Protein AF-A0A8T5ZAJ8-F1 (afdb_monomer_lite)

pLDDT: mean 81.07, std 6.97, range [62.81, 90.38]

Structure (mmCIF, N/CA/C/O backbone):
data_AF-A0A8T5ZAJ8-F1
#
_entry.id   AF-A0A8T5ZAJ8-F1
#
loop_
_atom_site.group_PDB
_atom_site.id
_atom_site.type_symbol
_atom_site.label_atom_id
_atom_site.label_alt_id
_atom_site.label_comp_id
_atom_site.label_asym_id
_atom_site.label_entity_id
_atom_site.label_seq_id
_atom_site.pdbx_PDB_ins_code
_atom_site.Cartn_x
_atom_site.Cartn_y
_atom_site.Cartn_z
_atom_site.occupancy
_atom_site.B_iso_or_equiv
_atom_site.auth_seq_id
_atom_site.auth_comp_id
_atom_site.auth_asym_id
_atom_site.auth_atom_id
_atom_site.pdbx_PDB_model_num
ATOM 1 N N . TRP A 1 1 ? 5.030 2.657 3.235 1.00 64.69 1 TRP A N 1
ATOM 2 C CA . TRP A 1 1 ? 3.780 1.971 3.643 1.00 64.69 1 TRP A CA 1
ATOM 3 C C . TRP A 1 1 ? 2.865 2.836 4.510 1.00 64.69 1 TRP A C 1
ATOM 5 O O . TRP A 1 1 ? 1.663 2.767 4.301 1.00 64.69 1 TRP A O 1
ATOM 15 N N . GLN A 1 2 ? 3.383 3.692 5.409 1.00 68.25 2 GLN A N 1
ATOM 16 C CA . GLN A 1 2 ? 2.552 4.582 6.247 1.00 68.25 2 GLN A CA 1
ATOM 17 C C . GLN A 1 2 ? 1.514 5.406 5.456 1.00 68.25 2 GLN A C 1
ATOM 19 O O . GLN A 1 2 ? 0.377 5.525 5.898 1.00 68.25 2 GLN A O 1
ATOM 24 N N . ALA A 1 3 ? 1.868 5.899 4.261 1.00 75.62 3 ALA A N 1
ATOM 25 C CA . ALA A 1 3 ? 0.947 6.642 3.394 1.00 75.62 3 ALA A CA 1
ATOM 26 C C . ALA A 1 3 ? -0.246 5.803 2.890 1.00 75.62 3 ALA A C 1
ATOM 28 O O . ALA A 1 3 ? -1.364 6.302 2.824 1.00 75.62 3 ALA A O 1
ATOM 29 N N . ILE A 1 4 ? -0.024 4.521 2.575 1.00 72.75 4 ILE A N 1
ATOM 30 C CA . ILE A 1 4 ? -1.075 3.607 2.098 1.00 72.75 4 ILE A CA 1
ATOM 31 C C . ILE A 1 4 ? -1.966 3.177 3.270 1.00 72.75 4 ILE A C 1
ATOM 33 O O . ILE A 1 4 ? -3.181 3.107 3.123 1.00 72.75 4 ILE A O 1
ATOM 37 N N . THR A 1 5 ? -1.386 2.982 4.458 1.00 71.94 5 THR A N 1
ATOM 38 C CA . THR A 1 5 ? -2.130 2.660 5.687 1.00 71.94 5 THR A CA 1
ATOM 39 C C . THR A 1 5 ? -3.073 3.782 6.136 1.00 71.94 5 THR A C 1
ATOM 41 O O . THR A 1 5 ? -4.082 3.503 6.774 1.00 71.94 5 THR A O 1
ATOM 44 N N . LEU A 1 6 ? -2.778 5.043 5.802 1.00 79.44 6 LEU A N 1
ATOM 45 C CA . LEU A 1 6 ? -3.648 6.191 6.097 1.00 79.44 6 LEU A CA 1
ATOM 46 C C . LEU A 1 6 ? -4.779 6.396 5.071 1.00 79.44 6 LEU A C 1
ATOM 48 O O . LEU A 1 6 ? -5.610 7.290 5.240 1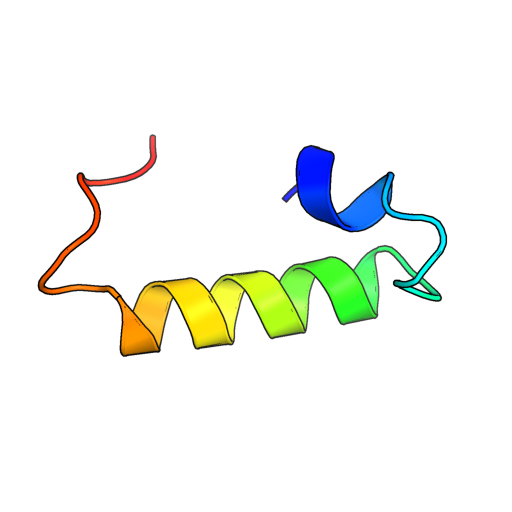.00 79.44 6 LEU A O 1
ATOM 52 N N . SER A 1 7 ? -4.831 5.591 4.006 1.00 76.44 7 SER A N 1
ATOM 53 C CA . SER A 1 7 ? -5.878 5.684 2.992 1.00 76.44 7 SER A CA 1
ATOM 54 C C . SER A 1 7 ? -7.199 5.126 3.520 1.00 76.44 7 SER A C 1
ATOM 56 O O . SER A 1 7 ? -7.281 3.962 3.898 1.00 76.44 7 SER A O 1
ATOM 58 N N . LYS A 1 8 ? -8.278 5.919 3.451 1.00 79.00 8 LYS A N 1
ATOM 59 C CA . LYS A 1 8 ? -9.648 5.490 3.815 1.00 79.00 8 LYS A CA 1
ATOM 60 C C . LYS A 1 8 ? -10.167 4.288 3.014 1.00 79.00 8 LYS A C 1
ATOM 62 O O . LYS A 1 8 ? -11.171 3.699 3.395 1.00 79.00 8 LYS A O 1
ATOM 67 N N . THR A 1 9 ? -9.522 3.965 1.895 1.00 83.69 9 THR A N 1
ATOM 68 C CA . THR A 1 9 ? -9.881 2.830 1.028 1.00 83.69 9 THR A CA 1
ATOM 69 C C . THR A 1 9 ? -9.176 1.536 1.426 1.00 83.69 9 THR A C 1
ATOM 71 O O . THR A 1 9 ? -9.544 0.472 0.936 1.00 83.69 9 THR A O 1
ATOM 74 N N . VAL A 1 10 ? -8.183 1.605 2.318 1.00 80.69 10 VAL A N 1
ATOM 75 C CA . VAL A 1 10 ? -7.392 0.449 2.731 1.00 80.69 10 VAL A CA 1
ATOM 76 C C . VAL A 1 10 ? -7.821 0.032 4.140 1.00 80.69 10 VAL A C 1
ATOM 78 O O . VAL A 1 10 ? -7.672 0.805 5.084 1.00 80.69 10 VAL A O 1
ATOM 81 N N . PRO A 1 11 ? -8.366 -1.184 4.310 1.00 82.25 11 PRO A N 1
ATOM 82 C CA . PRO A 1 11 ? -9.048 -1.577 5.543 1.00 82.25 11 PRO A CA 1
ATOM 83 C C . PRO A 1 11 ? -8.102 -1.866 6.718 1.00 82.25 11 PRO A C 1
ATOM 85 O O . PRO A 1 11 ? -8.552 -1.915 7.860 1.00 82.25 11 PRO A O 1
ATOM 88 N N . SER A 1 12 ? -6.805 -2.086 6.474 1.00 81.62 12 SER A N 1
ATOM 89 C CA . SER A 1 12 ? -5.836 -2.372 7.537 1.00 81.62 12 SER A CA 1
ATOM 90 C C . SER A 1 12 ? -4.384 -2.130 7.115 1.00 81.62 12 SER A C 1
ATOM 92 O O . SER A 1 12 ? -4.037 -2.136 5.933 1.00 81.62 12 SER A O 1
ATOM 94 N N . ALA A 1 13 ? -3.498 -1.998 8.106 1.00 82.19 13 ALA A N 1
ATOM 95 C CA . ALA A 1 13 ? -2.055 -1.883 7.890 1.00 82.19 13 ALA A CA 1
ATOM 96 C C . A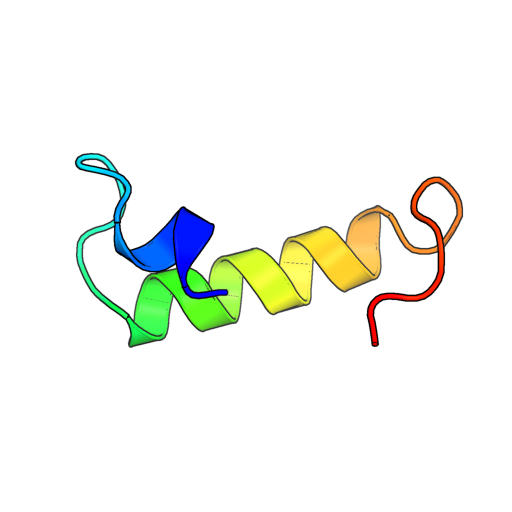LA A 1 13 ? -1.433 -3.136 7.245 1.00 82.19 13 ALA A C 1
ATOM 98 O O . ALA A 1 13 ? -0.455 -3.025 6.509 1.00 82.19 13 ALA A O 1
ATOM 99 N N . SER A 1 14 ? -2.002 -4.321 7.492 1.00 85.00 14 SER A N 1
ATOM 100 C CA . SER A 1 14 ? -1.558 -5.566 6.859 1.00 85.00 14 SER A CA 1
ATOM 101 C C . SER A 1 14 ? -1.883 -5.586 5.366 1.00 85.00 14 SER A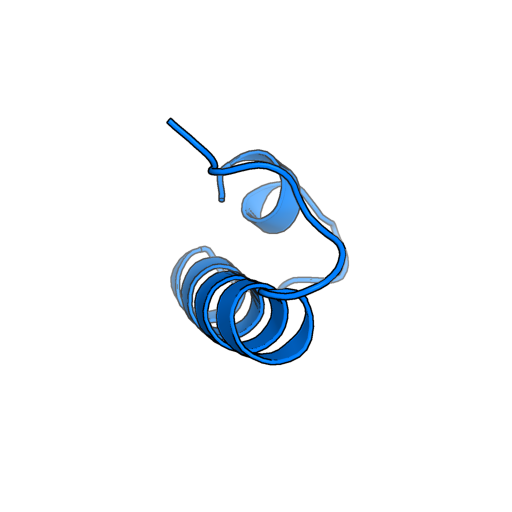 C 1
ATOM 103 O O . SER A 1 14 ? -1.012 -5.912 4.562 1.00 85.00 14 SER A O 1
ATOM 105 N N . VAL A 1 15 ? -3.090 -5.149 4.986 1.00 84.25 15 VAL A N 1
ATOM 106 C CA . VAL A 1 15 ? -3.490 -5.008 3.577 1.00 84.25 15 VAL A CA 1
ATOM 107 C C . VAL A 1 15 ? -2.685 -3.899 2.891 1.00 84.25 15 VAL A C 1
ATOM 109 O O . VAL A 1 15 ? -2.2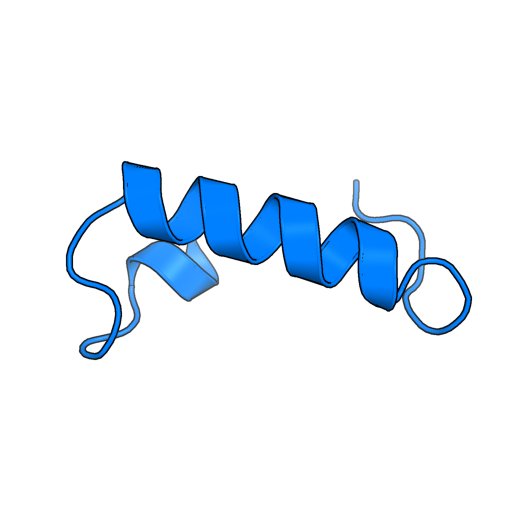31 -4.080 1.767 1.00 84.25 15 VAL A O 1
ATOM 112 N N . ALA A 1 16 ? -2.399 -2.794 3.585 1.00 85.31 16 ALA A N 1
ATOM 113 C CA . ALA A 1 16 ? -1.536 -1.730 3.067 1.00 85.31 16 ALA A CA 1
ATOM 114 C C . ALA A 1 16 ? -0.112 -2.211 2.746 1.00 85.31 16 ALA A C 1
ATOM 116 O O . ALA A 1 16 ? 0.482 -1.763 1.764 1.00 85.31 16 ALA A O 1
ATOM 117 N N . LYS A 1 17 ? 0.442 -3.109 3.571 1.00 84.62 17 LYS A N 1
ATOM 118 C CA . LYS A 1 17 ? 1.768 -3.686 3.334 1.00 84.62 17 LYS A CA 1
ATOM 119 C C . LYS A 1 17 ? 1.762 -4.626 2.127 1.00 84.62 17 LYS A C 1
ATOM 121 O O . LYS A 1 17 ? 2.639 -4.490 1.287 1.00 84.62 17 LYS A O 1
ATOM 126 N N . ALA A 1 18 ? 0.767 -5.508 2.019 1.00 88.56 18 ALA A N 1
ATOM 127 C CA . ALA A 1 18 ? 0.638 -6.416 0.877 1.00 88.56 18 ALA A CA 1
ATOM 128 C C . ALA A 1 18 ? 0.528 -5.647 -0.452 1.00 88.56 18 ALA A C 1
ATOM 130 O O . ALA A 1 18 ? 1.291 -5.903 -1.377 1.00 88.56 18 ALA A O 1
ATOM 131 N N . ILE A 1 19 ? -0.327 -4.617 -0.497 1.00 87.25 19 ILE A N 1
ATOM 132 C CA . ILE A 1 19 ? -0.472 -3.745 -1.672 1.00 87.25 19 ILE A CA 1
ATOM 133 C C . ILE A 1 19 ? 0.839 -3.016 -1.989 1.00 87.25 19 ILE A C 1
ATOM 135 O O . ILE A 1 19 ? 1.192 -2.877 -3.156 1.00 87.25 19 ILE A O 1
ATOM 139 N N . LEU A 1 20 ? 1.575 -2.538 -0.976 1.00 86.75 20 LEU A N 1
ATOM 140 C CA . LEU A 1 20 ? 2.869 -1.902 -1.223 1.00 86.75 20 LEU A CA 1
ATOM 141 C C . LEU A 1 20 ? 3.864 -2.881 -1.841 1.00 86.75 20 LEU A C 1
ATOM 143 O O . LEU A 1 20 ? 4.546 -2.494 -2.779 1.00 86.75 20 LEU A O 1
ATOM 147 N N . ASP A 1 21 ? 3.956 -4.102 -1.316 1.00 85.88 21 ASP A N 1
ATOM 148 C CA . ASP A 1 21 ? 4.898 -5.107 -1.810 1.00 85.88 21 ASP A CA 1
ATOM 149 C C . ASP A 1 21 ? 4.583 -5.464 -3.283 1.00 85.88 21 ASP A C 1
ATOM 151 O O . ASP A 1 21 ? 5.490 -5.470 -4.119 1.00 85.88 21 ASP A O 1
ATOM 155 N N . GLU A 1 22 ? 3.300 -5.624 -3.638 1.00 90.25 22 GLU A N 1
ATOM 156 C CA . GLU A 1 22 ? 2.846 -5.846 -5.024 1.00 90.25 22 GLU A CA 1
ATOM 157 C C . GLU A 1 22 ? 3.136 -4.652 -5.947 1.00 90.25 22 GLU A C 1
ATOM 159 O O . GLU A 1 22 ? 3.640 -4.817 -7.061 1.00 90.25 22 GLU A O 1
ATOM 164 N N . LEU A 1 23 ? 2.859 -3.428 -5.487 1.00 87.56 23 LEU A N 1
ATOM 165 C CA . LEU A 1 23 ? 3.157 -2.216 -6.251 1.00 87.56 23 LEU A CA 1
ATOM 166 C C . LEU A 1 23 ? 4.660 -2.028 -6.443 1.00 87.56 23 LEU A C 1
ATOM 168 O O . LEU A 1 23 ? 5.080 -1.576 -7.508 1.00 87.56 23 LEU A O 1
ATOM 172 N N . LEU A 1 24 ? 5.464 -2.373 -5.441 1.00 85.62 24 LEU A N 1
ATOM 173 C CA . LEU A 1 24 ? 6.913 -2.263 -5.502 1.00 85.62 24 LEU A CA 1
ATOM 174 C C . LEU A 1 24 ? 7.476 -3.255 -6.514 1.00 85.62 24 LEU A C 1
ATOM 176 O O . LEU A 1 24 ? 8.355 -2.879 -7.279 1.00 85.62 24 LEU A O 1
ATOM 180 N N . GLU A 1 25 ? 6.930 -4.472 -6.583 1.00 88.19 25 GLU A N 1
ATOM 181 C CA . GLU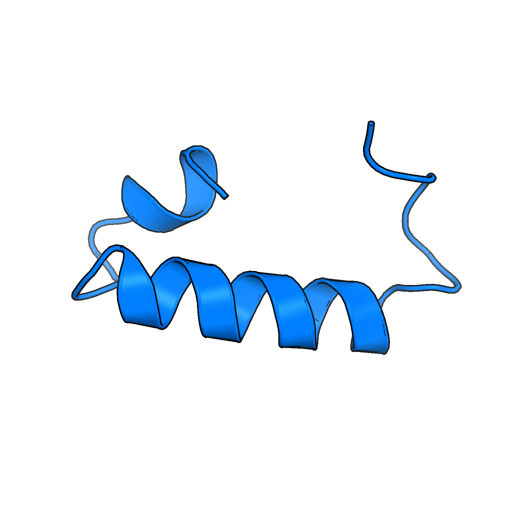 A 1 25 ? 7.280 -5.466 -7.598 1.00 88.19 25 GLU A CA 1
ATOM 182 C C . GLU A 1 25 ? 6.864 -5.058 -9.015 1.00 88.19 25 GLU A C 1
ATOM 184 O O . GLU A 1 25 ? 7.683 -5.126 -9.935 1.00 88.19 25 GLU A O 1
ATOM 189 N N . ALA A 1 26 ? 5.637 -4.571 -9.185 1.00 90.38 26 ALA A N 1
ATOM 190 C CA . ALA A 1 26 ? 5.125 -4.139 -10.482 1.00 90.38 26 ALA A CA 1
ATOM 191 C C . ALA A 1 26 ? 5.833 -2.880 -11.020 1.00 90.38 26 ALA A C 1
ATOM 193 O O . ALA A 1 26 ? 5.978 -2.717 -12.231 1.00 90.38 26 ALA A O 1
ATOM 194 N N . ASN A 1 27 ? 6.296 -1.990 -10.134 1.00 87.31 27 ASN A N 1
ATOM 195 C CA . ASN A 1 27 ? 6.897 -0.707 -10.508 1.00 87.31 27 ASN A CA 1
ATOM 196 C C . ASN A 1 27 ? 8.427 -0.673 -10.392 1.00 87.31 27 ASN A C 1
ATOM 198 O O . ASN A 1 27 ? 9.004 0.407 -10.519 1.00 87.31 27 ASN A O 1
ATOM 202 N N . LYS A 1 28 ? 9.108 -1.818 -10.223 1.00 81.12 28 LYS A N 1
ATOM 203 C CA . LYS A 1 28 ? 10.585 -1.892 -10.118 1.00 81.12 28 LYS A CA 1
ATOM 204 C C . LYS A 1 28 ? 11.329 -1.134 -11.226 1.00 81.12 28 LYS A C 1
ATOM 206 O O . LYS A 1 28 ? 12.411 -0.619 -10.988 1.00 81.12 28 LYS A O 1
ATOM 211 N N . ALA A 1 29 ? 10.762 -1.074 -12.431 1.00 83.19 29 ALA A N 1
ATOM 212 C CA . ALA A 1 29 ? 11.361 -0.397 -13.584 1.00 83.19 29 ALA A CA 1
ATOM 213 C C . ALA A 1 29 ? 11.047 1.110 -13.674 1.00 83.19 29 ALA A C 1
ATOM 215 O O . ALA A 1 29 ? 11.636 1.808 -14.496 1.00 83.19 29 ALA A O 1
ATOM 216 N N . TYR A 1 30 ? 10.109 1.609 -12.865 1.00 82.62 30 TYR A N 1
ATOM 217 C CA . TYR A 1 30 ? 9.573 2.970 -12.962 1.00 82.62 30 TYR A CA 1
ATOM 218 C C . TYR A 1 30 ? 9.801 3.796 -11.698 1.00 82.62 30 TYR A C 1
ATOM 220 O O . TYR A 1 30 ? 9.842 5.024 -11.769 1.00 82.62 30 TYR A O 1
ATOM 228 N N . TRP A 1 31 ? 9.907 3.152 -10.537 1.00 85.88 31 TRP A N 1
ATOM 229 C CA . TRP A 1 31 ? 10.072 3.834 -9.259 1.00 85.88 31 TRP A CA 1
ATOM 230 C C . TRP A 1 31 ? 11.543 3.853 -8.831 1.00 85.88 31 TRP A C 1
ATOM 232 O O . TRP A 1 31 ? 12.247 2.860 -9.016 1.00 85.88 31 TRP A O 1
ATOM 242 N N . PRO A 1 32 ? 12.022 4.967 -8.248 1.00 81.06 32 PRO A N 1
ATOM 243 C CA . PRO A 1 32 ? 13.347 5.013 -7.641 1.00 81.06 32 PRO A CA 1
ATOM 244 C C . PRO A 1 32 ? 13.411 4.070 -6.432 1.00 81.06 32 PRO A C 1
ATOM 246 O O . PRO A 1 32 ? 12.388 3.796 -5.800 1.00 81.06 32 PRO A O 1
ATOM 249 N N . GLU A 1 33 ? 14.609 3.592 -6.084 1.00 75.00 33 GLU A N 1
ATOM 250 C CA . GLU A 1 33 ? 14.786 2.736 -4.906 1.00 75.00 33 GLU A CA 1
ATOM 251 C C . GLU A 1 33 ? 14.309 3.456 -3.638 1.00 75.00 33 GLU A C 1
ATOM 253 O O . GLU A 1 33 ? 14.864 4.474 -3.215 1.00 75.00 33 GLU A O 1
ATOM 258 N N . LEU A 1 34 ? 13.247 2.915 -3.040 1.00 70.12 34 LEU A N 1
ATOM 259 C CA . LEU A 1 34 ? 12.679 3.391 -1.785 1.00 70.12 34 LEU A CA 1
ATOM 260 C C . LEU A 1 34 ? 13.623 3.010 -0.630 1.00 70.12 34 LEU A C 1
ATOM 262 O O . LEU A 1 34 ? 13.843 1.823 -0.392 1.00 70.12 34 LEU A O 1
ATOM 266 N N . ARG A 1 35 ? 14.170 4.013 0.074 1.00 62.81 35 ARG A N 1
ATOM 267 C CA . ARG A 1 35 ? 14.912 3.863 1.342 1.00 62.81 35 ARG A CA 1
ATOM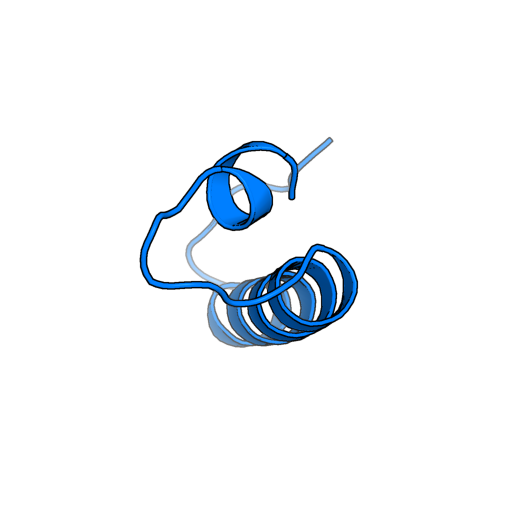 268 C C . ARG A 1 35 ? 14.014 4.099 2.549 1.00 62.81 35 ARG A C 1
ATOM 270 O O . ARG A 1 35 ? 13.124 4.974 2.451 1.00 62.81 35 ARG A O 1
#

Secondary structure (DSSP, 8-state):
-HHHHT-TT---HHHHHHHHHHHHHHTTTTS----

Sequence (35 aa):
WQAITLSKTVPSASVAKAILDELLEANKAYWPELR

Radius of gyration: 10.18 Å; chains: 1; bounding box: 25×13×22 Å

Foldseek 3Di:
DVVQQPDPVQPHPVSSVVVVVVCCVVCVVPDDDDD

InterPro domains:
  IPR015955 Lactate dehydrogenase/glycoside hydrolase, family 4, C-terminal [G3DSA:3.90.110.10] (1-35)
  IPR015955 Lactate dehydrogenase/glycoside hydrolase, family 4, C-terminal [SSF56327] (1-34)

Organism: Escherichia coli (NCBI:txid562)